Protein AF-R7TTL0-F1 (afdb_monomer_lite)

Secondary structure (DSSP, 8-state):
----TT-EEE-TTSPEEEEE-SSPPPPPP------PPPP--SS--TT-EEE-TTS-EEEEEPPPPPP-------TT-EEE-TTS-EEEEEPPPP-PPP---S---TT-EEE-TTS-EEEEEPPPPPPPPP---TT-PPP---SS--TT---B-TTS-B-S--

Structure (mmCIF, N/CA/C/O backbone):
data_AF-R7TTL0-F1
#
_entry.id   AF-R7TTL0-F1
#
loop_
_atom_site.group_PDB
_atom_site.id
_atom_site.type_symbol
_atom_site.label_atom_id
_atom_site.label_alt_id
_atom_site.label_comp_id
_atom_site.label_asym_id
_atom_site.label_entity_id
_atom_site.label_seq_id
_atom_site.pdbx_PDB_ins_code
_atom_site.Cartn_x
_atom_site.Cartn_y
_atom_site.Cartn_z
_atom_site.occupancy
_atom_site.B_iso_or_equiv
_atom_site.auth_seq_id
_atom_site.auth_comp_id
_atom_site.auth_asym_id
_atom_site.auth_atom_id
_atom_site.pdbx_PDB_model_num
ATOM 1 N N . MET A 1 1 ? -12.247 -15.640 -41.879 1.00 66.88 1 MET A N 1
ATOM 2 C CA . MET A 1 1 ? -12.516 -15.133 -40.518 1.00 66.88 1 MET A CA 1
ATOM 3 C C . MET A 1 1 ? -13.930 -15.529 -40.162 1.00 66.88 1 MET A C 1
ATOM 5 O O . MET A 1 1 ? -14.835 -15.185 -40.912 1.00 66.88 1 MET A O 1
ATOM 9 N N . LEU A 1 2 ? -14.103 -16.319 -39.106 1.00 78.38 2 LEU A N 1
ATOM 10 C CA . LEU A 1 2 ? -15.426 -16.688 -38.614 1.00 78.38 2 LEU A CA 1
ATOM 11 C C . LEU A 1 2 ? -15.902 -15.565 -37.688 1.00 78.38 2 LEU A C 1
ATOM 13 O O . LEU A 1 2 ? -15.177 -15.199 -36.769 1.00 78.38 2 LEU A O 1
ATOM 17 N N . HIS A 1 3 ? -17.071 -14.990 -37.956 1.00 84.88 3 HIS A N 1
ATOM 18 C CA . HIS A 1 3 ? -17.678 -13.978 -37.094 1.00 84.88 3 HIS A CA 1
ATOM 19 C C . HIS A 1 3 ? -18.861 -14.620 -36.371 1.00 84.88 3 HIS A C 1
ATOM 21 O O . HIS A 1 3 ? -19.808 -15.063 -37.018 1.00 84.88 3 HIS A O 1
ATOM 27 N N . CYS A 1 4 ? -18.776 -14.716 -35.046 1.00 84.94 4 CYS A N 1
ATOM 28 C CA . CYS A 1 4 ? -19.787 -15.360 -34.215 1.00 84.94 4 CYS A CA 1
ATOM 29 C C . CYS A 1 4 ? -20.563 -14.300 -33.431 1.00 84.94 4 CYS A C 1
ATOM 31 O O . CYS A 1 4 ? -19.975 -13.573 -32.636 1.00 84.94 4 CYS A O 1
ATOM 33 N N . GLU A 1 5 ? -21.884 -14.252 -33.602 1.00 87.31 5 GLU A N 1
ATOM 34 C CA . GLU A 1 5 ? -22.771 -13.291 -32.924 1.00 87.31 5 GLU A CA 1
ATOM 35 C C . GLU A 1 5 ? -22.756 -13.426 -31.388 1.00 87.31 5 GLU A C 1
ATOM 37 O O . GLU A 1 5 ? -22.953 -12.453 -30.665 1.00 87.31 5 GLU A O 1
ATOM 42 N N . HIS A 1 6 ? -22.474 -14.626 -30.875 1.00 82.75 6 HIS A N 1
ATOM 43 C CA . HIS A 1 6 ? -22.461 -14.934 -29.439 1.00 82.75 6 HIS A CA 1
ATOM 44 C C . HIS A 1 6 ? -21.073 -15.329 -28.906 1.00 82.75 6 HIS A C 1
ATOM 46 O O . HIS A 1 6 ? -20.966 -15.901 -27.820 1.00 82.75 6 HIS A O 1
ATOM 52 N N . GLY A 1 7 ? -20.011 -15.024 -29.658 1.00 85.25 7 GLY A N 1
ATOM 53 C CA . GLY A 1 7 ? -18.634 -15.391 -29.317 1.00 85.25 7 GLY A CA 1
ATOM 54 C C . GLY A 1 7 ? -18.272 -16.848 -29.639 1.00 85.25 7 GLY A C 1
ATOM 55 O O . GLY A 1 7 ? -19.061 -17.597 -30.228 1.00 85.25 7 GLY A O 1
ATOM 56 N N . PHE A 1 8 ? -17.050 -17.236 -29.275 1.00 87.69 8 PHE A N 1
ATOM 57 C CA . PHE A 1 8 ? -16.465 -18.545 -29.575 1.00 87.69 8 PHE A CA 1
ATOM 58 C C . PHE A 1 8 ? -16.666 -19.539 -28.429 1.00 87.69 8 PHE A C 1
ATOM 60 O O . PHE A 1 8 ? -16.660 -19.164 -27.259 1.00 87.69 8 PHE A O 1
ATOM 67 N N . GLU A 1 9 ? -16.887 -20.814 -28.747 1.00 87.69 9 GLU A N 1
ATOM 68 C CA . GLU A 1 9 ? -16.789 -21.898 -27.762 1.00 87.69 9 GLU A CA 1
ATOM 69 C C . GLU A 1 9 ? -15.377 -21.894 -27.150 1.00 87.69 9 GLU A C 1
ATOM 71 O O . GLU A 1 9 ? -14.419 -21.553 -27.839 1.00 87.69 9 GLU A O 1
ATOM 76 N N . SER A 1 10 ? -15.238 -22.263 -25.876 1.00 83.19 10 SER A N 1
ATOM 77 C CA . SER A 1 10 ? -13.938 -22.308 -25.193 1.00 83.19 10 SER A CA 1
ATOM 78 C C . SER A 1 10 ? -13.652 -23.734 -24.707 1.00 83.19 10 SER A C 1
ATOM 80 O O . SER A 1 10 ? -14.587 -24.463 -24.370 1.00 83.19 10 SER A O 1
ATOM 82 N N . ASP A 1 11 ? -12.387 -24.154 -24.714 1.00 78.06 11 ASP A N 1
ATOM 83 C CA . ASP A 1 11 ? -11.964 -25.473 -24.233 1.00 78.06 11 ASP A CA 1
ATOM 84 C C . ASP A 1 11 ? -11.915 -25.558 -22.691 1.00 78.06 11 ASP A C 1
ATOM 86 O O . ASP A 1 11 ? -12.238 -24.606 -21.981 1.00 78.06 11 ASP A O 1
ATOM 90 N N . ALA A 1 12 ? -11.509 -26.715 -22.155 1.00 74.00 12 ALA A N 1
ATOM 91 C CA . ALA A 1 12 ? -11.422 -26.949 -20.709 1.00 74.00 12 ALA A CA 1
ATOM 92 C C . ALA A 1 12 ? -10.405 -26.043 -19.984 1.00 74.00 12 ALA A C 1
ATOM 94 O O . ALA A 1 12 ? -10.463 -25.928 -18.762 1.00 74.00 12 ALA A O 1
ATOM 95 N N . ASN A 1 13 ? -9.495 -25.403 -20.722 1.00 70.00 13 ASN A N 1
ATOM 96 C CA . ASN A 1 13 ? -8.513 -24.458 -20.195 1.00 70.00 13 ASN A CA 1
ATOM 97 C C . ASN A 1 13 ? -8.956 -22.996 -20.385 1.00 70.00 13 ASN A C 1
ATOM 99 O O . ASN A 1 13 ? -8.236 -22.086 -19.982 1.00 70.00 13 ASN A O 1
ATOM 103 N N . GLY A 1 14 ? -10.124 -22.758 -20.993 1.00 70.19 14 GLY A N 1
ATOM 104 C CA . GLY A 1 14 ? -10.655 -21.423 -21.260 1.00 70.19 14 GLY A CA 1
ATOM 105 C C . GLY A 1 14 ? -10.144 -20.774 -22.550 1.00 70.19 14 GLY A C 1
ATOM 106 O O . GLY A 1 14 ? -10.351 -19.577 -22.732 1.00 70.19 14 GLY A O 1
ATOM 107 N N . CYS A 1 15 ? -9.504 -21.523 -23.453 1.00 78.00 15 CYS A N 1
ATOM 108 C CA . CYS A 1 15 ? -9.054 -21.006 -24.748 1.00 78.00 15 CYS A CA 1
ATOM 109 C C . CYS A 1 15 ? -10.175 -21.063 -25.788 1.00 78.00 15 CYS A C 1
ATOM 111 O O . CYS A 1 15 ? -10.862 -22.078 -25.900 1.00 78.00 15 CYS A O 1
ATOM 113 N N . ASP A 1 16 ? -10.325 -20.012 -26.595 1.00 85.81 16 ASP A N 1
ATOM 114 C CA . ASP A 1 16 ? -11.301 -19.989 -27.686 1.00 85.81 16 ASP A CA 1
ATOM 115 C C . ASP A 1 16 ? -10.963 -21.033 -28.758 1.00 85.81 16 ASP A C 1
ATOM 117 O O . ASP A 1 16 ? -9.870 -21.056 -29.330 1.00 85.81 16 ASP A O 1
ATOM 121 N N . VAL A 1 17 ? -11.935 -21.884 -29.071 1.00 87.44 17 VAL A N 1
ATOM 122 C CA . VAL A 1 17 ? -11.877 -22.820 -30.192 1.00 87.44 17 VAL A CA 1
ATOM 123 C C . VAL A 1 17 ? -12.650 -22.252 -31.379 1.00 87.44 17 VAL A C 1
ATOM 125 O O . VAL A 1 17 ? -13.565 -21.445 -31.235 1.00 87.44 17 VAL A O 1
ATOM 128 N N . CYS A 1 18 ? -12.296 -22.673 -32.594 1.00 89.62 18 CYS A N 1
ATOM 129 C CA . CYS A 1 18 ? -12.861 -22.145 -33.844 1.00 89.62 18 CYS A CA 1
ATOM 130 C C . CYS A 1 18 ? -14.302 -22.633 -34.123 1.00 89.62 18 CYS A C 1
ATOM 132 O O . CYS A 1 18 ? -14.583 -23.185 -35.187 1.00 89.62 18 CYS A O 1
ATOM 134 N N . ARG A 1 19 ? -15.216 -22.457 -33.165 1.00 88.12 19 ARG A N 1
ATOM 135 C CA . ARG A 1 19 ? -16.639 -22.814 -33.226 1.00 88.12 19 ARG A CA 1
ATOM 136 C C . ARG A 1 19 ? -17.470 -21.714 -32.568 1.00 88.12 19 ARG A C 1
ATOM 138 O O . ARG A 1 19 ? -17.059 -21.158 -31.555 1.00 88.12 19 ARG A O 1
ATOM 145 N N . CYS A 1 20 ? -18.628 -21.389 -33.139 1.00 90.50 20 CYS A N 1
ATOM 146 C CA . CYS A 1 20 ? -19.507 -20.355 -32.590 1.00 90.50 20 CYS A CA 1
ATOM 147 C C . CYS A 1 20 ? -20.418 -20.910 -31.497 1.00 90.50 20 CYS A C 1
ATOM 149 O O . CYS A 1 20 ? -20.991 -21.988 -31.654 1.00 90.50 20 CYS A O 1
ATOM 151 N N . ARG A 1 21 ? -20.645 -20.125 -30.440 1.00 86.94 21 ARG A N 1
ATOM 152 C CA . ARG A 1 21 ? -21.650 -20.463 -29.428 1.00 86.94 21 ARG A CA 1
ATOM 153 C C . ARG A 1 21 ? -23.054 -20.372 -30.016 1.00 86.94 21 ARG A C 1
ATOM 155 O O . ARG A 1 21 ? -23.397 -19.411 -30.699 1.00 86.94 21 ARG A O 1
ATOM 162 N N . SER A 1 22 ? -2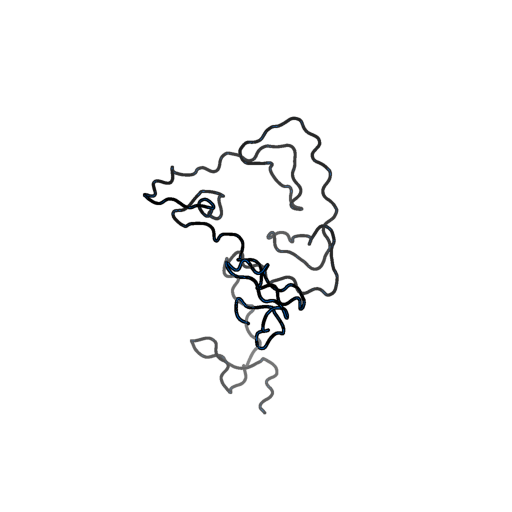3.897 -21.347 -29.688 1.00 85.19 22 SER A N 1
ATOM 163 C CA . SER A 1 22 ? -25.310 -21.341 -30.090 1.00 85.19 22 SER A CA 1
ATOM 164 C C . SER A 1 22 ? -26.180 -20.417 -29.231 1.00 85.19 22 SER A C 1
ATOM 166 O O . SER A 1 22 ? -27.336 -20.183 -29.570 1.00 85.19 22 SER A O 1
ATOM 168 N N . ARG A 1 23 ? -25.661 -19.936 -28.093 1.00 80.81 23 ARG A N 1
ATOM 169 C CA . ARG A 1 23 ? -26.338 -19.027 -27.157 1.00 80.81 23 ARG A CA 1
ATOM 170 C C . ARG A 1 23 ? -25.318 -18.083 -26.513 1.00 80.81 23 ARG A C 1
ATOM 172 O O . ARG A 1 23 ? -24.150 -18.466 -26.411 1.00 80.81 23 ARG A O 1
ATOM 179 N N . PRO A 1 24 ? -25.741 -16.894 -26.051 1.00 75.12 24 PRO A N 1
ATOM 180 C CA . PRO A 1 24 ? -24.893 -16.012 -25.258 1.00 75.12 24 PRO A CA 1
ATOM 181 C C . PRO A 1 24 ? -24.266 -16.751 -24.073 1.00 75.12 24 PRO A C 1
ATOM 183 O O . PRO A 1 24 ? -24.894 -17.634 -23.482 1.00 75.12 24 PRO A O 1
ATOM 186 N N . ALA A 1 25 ? -23.029 -16.383 -23.734 1.00 65.69 25 ALA A N 1
ATOM 187 C CA . ALA A 1 25 ? -22.370 -16.878 -22.534 1.00 65.69 25 ALA A CA 1
ATOM 188 C C . ALA A 1 25 ? -23.278 -16.653 -21.313 1.00 65.69 25 ALA A C 1
ATOM 190 O O . ALA A 1 25 ? -23.824 -15.551 -21.187 1.00 65.69 25 ALA A O 1
ATOM 191 N N . PRO A 1 26 ? -23.430 -17.630 -20.401 1.00 61.47 26 PRO A N 1
ATOM 192 C CA . PRO A 1 26 ? -23.960 -17.303 -19.088 1.00 61.47 26 PRO A CA 1
ATOM 193 C C . PRO A 1 26 ? -23.062 -16.224 -18.459 1.00 61.47 26 PRO A C 1
ATOM 195 O O . PRO A 1 26 ? -21.852 -16.217 -18.725 1.00 61.47 26 PRO A O 1
ATOM 198 N N . PRO A 1 27 ? -23.624 -15.300 -17.659 1.00 55.75 27 PRO A N 1
ATOM 199 C CA . PRO A 1 27 ? -22.803 -14.363 -16.909 1.00 55.75 27 PRO A CA 1
ATOM 200 C C . PRO A 1 27 ? -21.761 -15.160 -16.113 1.00 55.75 27 PRO A C 1
ATOM 202 O O . PRO A 1 27 ? -22.085 -16.256 -15.636 1.00 55.75 27 PRO A O 1
ATOM 205 N N . PRO A 1 28 ? -20.513 -14.664 -16.018 1.00 53.66 28 PRO A N 1
ATOM 206 C CA . PRO A 1 28 ? -19.474 -15.367 -15.286 1.00 53.66 28 PRO A CA 1
ATOM 207 C C . PRO A 1 28 ? -19.999 -15.701 -13.883 1.00 53.66 28 PRO A C 1
ATOM 209 O O . PRO A 1 28 ? -20.674 -14.857 -13.279 1.00 53.66 28 PRO A O 1
ATOM 212 N N . PRO A 1 29 ? -19.760 -16.926 -13.378 1.00 47.81 29 PRO A N 1
ATOM 213 C CA . PRO A 1 29 ? -20.149 -17.264 -12.020 1.00 47.81 29 PRO A CA 1
ATOM 214 C C . PRO A 1 29 ? -19.536 -16.226 -11.083 1.00 47.81 29 PRO A C 1
ATOM 216 O O . PRO A 1 29 ? -18.364 -15.880 -11.222 1.00 47.81 29 PRO A O 1
ATOM 219 N N . ILE A 1 30 ? -20.347 -15.707 -10.159 1.00 49.00 30 ILE A N 1
ATOM 220 C CA . ILE A 1 30 ? -19.890 -14.800 -9.107 1.00 49.00 30 ILE A CA 1
ATOM 221 C C . ILE A 1 30 ? -19.057 -15.654 -8.152 1.00 49.00 30 ILE A C 1
ATOM 223 O O . ILE A 1 30 ? -19.548 -16.162 -7.148 1.00 49.00 30 ILE A O 1
ATOM 227 N N . THR A 1 31 ? -17.813 -15.921 -8.531 1.00 47.62 31 THR A N 1
ATOM 228 C CA . THR A 1 31 ? -16.828 -16.498 -7.633 1.00 47.62 31 THR A CA 1
ATOM 229 C C . THR A 1 31 ? -16.447 -15.388 -6.674 1.00 47.62 31 THR A C 1
ATOM 231 O O . THR A 1 31 ? -15.967 -14.341 -7.109 1.00 47.62 31 THR A O 1
ATOM 234 N N . ASP A 1 32 ? -16.730 -15.608 -5.394 1.00 55.00 32 ASP A N 1
ATOM 235 C CA . ASP A 1 32 ? -16.239 -14.821 -4.268 1.00 55.00 32 ASP A CA 1
ATOM 236 C C . ASP A 1 32 ? -14.703 -14.828 -4.297 1.00 55.00 32 ASP A C 1
ATOM 238 O O . ASP A 1 32 ? -14.027 -15.670 -3.713 1.00 55.00 32 ASP A O 1
ATOM 242 N N . ASN A 1 33 ? -14.160 -13.939 -5.115 1.00 53.16 33 ASN A N 1
ATOM 243 C CA . ASN A 1 33 ? -12.817 -13.428 -5.017 1.00 53.16 33 ASN A CA 1
ATOM 244 C C . ASN A 1 33 ? -13.029 -11.920 -4.940 1.00 53.16 33 ASN A C 1
ATOM 246 O O . ASN A 1 33 ? -13.720 -11.356 -5.794 1.00 53.16 33 ASN A O 1
ATOM 250 N N . ARG A 1 34 ? -12.495 -11.260 -3.910 1.00 56.91 34 ARG A N 1
ATOM 251 C CA . ARG A 1 34 ? -12.523 -9.793 -3.737 1.00 56.91 34 ARG A CA 1
ATOM 252 C C . ARG A 1 34 ? -11.648 -9.099 -4.792 1.00 56.91 34 ARG A C 1
ATOM 254 O O . ARG A 1 34 ? -10.795 -8.276 -4.483 1.00 56.91 34 ARG A O 1
ATOM 261 N N . GLU A 1 35 ? -11.806 -9.487 -6.046 1.00 66.81 35 GLU A N 1
ATOM 262 C CA . GLU A 1 35 ? -10.988 -9.075 -7.164 1.00 66.81 35 GLU A CA 1
ATOM 263 C C . GLU A 1 35 ? -11.708 -7.935 -7.868 1.00 66.81 35 GLU A C 1
ATOM 265 O O . GLU A 1 35 ? -12.571 -8.103 -8.733 1.00 66.81 35 GLU A O 1
ATOM 270 N N . CYS A 1 36 ? -11.388 -6.729 -7.416 1.00 74.25 36 CYS A N 1
ATOM 271 C CA . CYS A 1 36 ? -11.798 -5.521 -8.096 1.00 74.25 36 CYS A CA 1
ATOM 272 C C . CYS A 1 36 ? -11.055 -5.440 -9.431 1.00 74.25 36 CYS A C 1
ATOM 274 O O . CYS A 1 36 ? -9.828 -5.522 -9.482 1.00 74.25 36 CYS A O 1
ATOM 276 N N . SER A 1 37 ? -11.793 -5.267 -10.528 1.00 75.81 37 SER A N 1
ATOM 277 C CA . SER A 1 37 ? -11.158 -4.953 -11.807 1.00 75.81 37 SER A CA 1
ATOM 278 C C . SER A 1 37 ? -10.440 -3.604 -11.691 1.00 75.81 37 SER A C 1
ATOM 280 O O . SER A 1 37 ? -11.045 -2.661 -11.178 1.00 75.81 37 SER A O 1
ATOM 282 N N . PRO A 1 38 ? -9.189 -3.475 -12.172 1.00 74.75 38 PRO A N 1
ATOM 283 C CA . PRO A 1 38 ? -8.490 -2.200 -12.159 1.00 74.75 38 PRO A CA 1
ATOM 284 C C . PRO A 1 38 ? -9.312 -1.117 -12.853 1.00 74.75 38 PRO A C 1
ATOM 286 O O . PRO A 1 38 ? -9.793 -1.303 -13.976 1.00 74.75 38 PRO A O 1
ATOM 289 N N . VAL A 1 39 ? -9.444 0.029 -12.194 1.00 79.69 39 VAL A N 1
ATOM 290 C CA . VAL A 1 39 ? -10.187 1.170 -12.721 1.00 79.69 39 VAL A CA 1
ATOM 291 C C . VAL A 1 39 ? -9.467 1.753 -13.934 1.00 79.69 39 VAL A C 1
ATOM 293 O O . VAL A 1 39 ? -8.291 2.106 -13.879 1.00 79.69 39 VAL A O 1
ATOM 296 N N . ARG A 1 40 ? -10.177 1.834 -15.065 1.00 82.19 40 ARG A N 1
ATOM 297 C CA . ARG A 1 40 ? -9.657 2.302 -16.363 1.00 82.19 40 ARG A CA 1
ATOM 298 C C . ARG A 1 40 ? -10.455 3.496 -16.887 1.00 82.19 40 ARG A C 1
ATOM 300 O O . ARG A 1 40 ? -11.083 3.422 -17.942 1.00 82.19 40 ARG A O 1
ATOM 307 N N . CYS A 1 41 ? -10.445 4.598 -16.148 1.00 86.69 41 CYS A N 1
ATOM 308 C CA . CYS A 1 41 ? -11.121 5.834 -16.549 1.00 86.69 41 CYS A CA 1
ATOM 309 C C . CYS A 1 41 ? -10.134 6.816 -17.187 1.00 86.69 41 CYS A C 1
ATOM 311 O O . CYS A 1 41 ? -8.923 6.714 -17.012 1.00 86.69 41 CYS A O 1
ATOM 313 N N . ARG A 1 42 ? -10.660 7.792 -17.933 1.00 86.56 42 ARG A N 1
ATOM 314 C CA . ARG A 1 42 ? -9.851 8.834 -18.593 1.00 86.56 42 ARG A CA 1
ATOM 315 C C . ARG A 1 42 ? -9.567 10.050 -17.709 1.00 86.56 42 ARG A C 1
ATOM 317 O O . ARG A 1 42 ? -8.783 10.904 -18.104 1.00 86.56 42 ARG A O 1
ATOM 324 N N . GLN A 1 43 ? -10.240 10.151 -16.567 1.00 88.25 43 GLN A N 1
ATOM 325 C CA . GLN A 1 43 ? -10.092 11.258 -15.629 1.00 88.25 43 GLN A CA 1
ATOM 326 C C . GLN A 1 43 ? -9.051 10.940 -14.555 1.00 88.25 43 GLN A C 1
ATOM 328 O O . GLN A 1 43 ? -8.769 9.777 -14.278 1.00 88.25 43 GLN A O 1
ATOM 333 N N . TYR A 1 44 ? -8.503 11.988 -13.953 1.00 89.38 44 TYR A N 1
ATOM 334 C CA . TYR A 1 44 ? -7.649 11.908 -12.777 1.00 89.38 44 TYR A CA 1
ATOM 335 C C . TYR A 1 44 ? -8.423 12.466 -11.584 1.00 89.38 44 TYR A C 1
ATOM 337 O O . TYR A 1 44 ? -9.045 13.521 -11.706 1.00 89.38 44 TYR A O 1
ATOM 345 N N . CYS A 1 45 ? -8.384 11.766 -10.454 1.00 88.56 45 CYS A N 1
ATOM 346 C CA . CYS A 1 45 ? -9.023 12.196 -9.218 1.00 88.56 45 CYS A CA 1
ATOM 347 C C . CYS A 1 45 ? -7.946 12.468 -8.168 1.00 88.56 45 CYS A C 1
ATOM 349 O O . CYS A 1 45 ? -7.209 11.560 -7.790 1.00 88.56 45 CYS A O 1
ATOM 351 N N . GLU A 1 46 ? -7.859 13.715 -7.706 1.00 89.75 46 GLU A N 1
ATOM 352 C CA . GLU A 1 46 ? -6.827 14.171 -6.764 1.00 89.75 46 GLU A CA 1
ATOM 353 C C . GLU A 1 46 ? -6.874 13.429 -5.421 1.00 89.75 46 GLU A C 1
ATOM 355 O O . GLU A 1 46 ? -5.833 13.077 -4.876 1.00 89.75 46 GLU A O 1
ATOM 360 N N . HIS A 1 47 ? -8.078 13.125 -4.932 1.00 84.38 47 HIS A N 1
ATOM 361 C CA . HIS A 1 47 ? -8.308 12.421 -3.666 1.00 84.38 47 HIS A CA 1
ATOM 362 C C . HIS A 1 47 ? -8.606 10.923 -3.853 1.00 84.38 47 HIS A C 1
ATOM 364 O O . HIS A 1 47 ? -9.106 10.266 -2.946 1.00 84.38 47 HIS A O 1
ATOM 370 N N . GLY A 1 48 ? -8.294 10.371 -5.030 1.00 86.75 48 GLY A N 1
ATOM 371 C CA . GLY A 1 48 ? -8.544 8.967 -5.354 1.00 86.75 48 GLY A CA 1
ATOM 372 C C . GLY A 1 48 ? -9.957 8.679 -5.871 1.00 86.75 48 GLY A C 1
ATOM 373 O O . GLY A 1 48 ? -10.723 9.578 -6.228 1.00 86.75 48 GLY A O 1
ATOM 374 N N . TRP A 1 49 ? -10.275 7.390 -5.976 1.00 87.56 49 TRP A N 1
ATOM 375 C CA . TRP A 1 49 ? -11.518 6.893 -6.565 1.00 87.56 49 TRP A CA 1
ATOM 376 C C . TRP A 1 49 ? -12.536 6.539 -5.489 1.00 87.56 49 TRP A C 1
ATOM 378 O O . TRP A 1 49 ? -12.201 5.964 -4.454 1.00 87.56 49 TRP A O 1
ATOM 388 N N . LYS A 1 50 ? -13.800 6.842 -5.766 1.00 87.38 50 LYS A N 1
ATOM 389 C CA . LYS A 1 50 ? -14.921 6.385 -4.953 1.00 87.38 50 LYS A CA 1
ATOM 390 C C . LYS A 1 50 ? -15.041 4.867 -5.047 1.00 87.38 50 LYS A C 1
ATOM 392 O O . LYS A 1 50 ? -14.710 4.280 -6.078 1.00 87.38 50 LYS A O 1
ATOM 397 N N . LYS A 1 51 ? -15.550 4.245 -3.984 1.00 82.69 51 LYS A N 1
ATOM 398 C CA . LYS A 1 51 ? -15.754 2.797 -3.893 1.00 82.69 51 LYS A CA 1
ATOM 399 C C . LYS A 1 51 ? -17.230 2.420 -4.036 1.00 82.69 51 LYS A C 1
ATOM 401 O O . LYS A 1 51 ? -18.112 3.159 -3.601 1.00 82.69 51 LYS A O 1
ATOM 406 N N . ASP A 1 52 ? -17.504 1.277 -4.662 1.00 80.50 52 ASP A N 1
ATOM 407 C CA . ASP A 1 52 ? -18.835 0.664 -4.703 1.00 80.50 52 ASP A CA 1
ATOM 408 C C . ASP A 1 52 ? -19.181 -0.034 -3.370 1.00 80.50 52 ASP A C 1
ATOM 410 O O . ASP A 1 52 ? -18.373 -0.100 -2.445 1.00 80.50 52 ASP A O 1
ATOM 414 N N . ALA A 1 53 ? -20.386 -0.605 -3.268 1.00 79.19 53 ALA A N 1
ATOM 415 C CA . ALA A 1 53 ? -20.837 -1.323 -2.068 1.00 79.19 53 ALA A CA 1
ATOM 416 C C . ALA A 1 53 ? -19.990 -2.565 -1.715 1.00 79.19 53 ALA A C 1
ATOM 418 O O . ALA A 1 53 ? -20.150 -3.130 -0.635 1.00 79.19 53 ALA A O 1
ATOM 419 N N . ARG A 1 54 ? -19.109 -3.011 -2.619 1.00 74.75 54 ARG A N 1
ATOM 420 C CA . ARG A 1 54 ? -18.169 -4.119 -2.408 1.00 74.75 54 ARG A CA 1
ATOM 421 C C . ARG A 1 54 ? -16.759 -3.619 -2.077 1.00 74.75 54 ARG A C 1
ATOM 423 O O . ARG A 1 54 ? -15.865 -4.439 -1.890 1.00 74.75 54 ARG A O 1
ATOM 430 N N . GLY A 1 55 ? -16.550 -2.303 -2.009 1.00 75.31 55 GLY A N 1
ATOM 431 C CA . GLY A 1 55 ? -15.253 -1.682 -1.748 1.00 75.31 55 GLY A CA 1
ATOM 432 C C . GLY A 1 55 ? -14.366 -1.519 -2.987 1.00 75.31 55 GLY A C 1
ATOM 433 O O . GLY A 1 55 ? -13.191 -1.174 -2.842 1.00 75.31 55 GLY A O 1
ATOM 434 N N . CYS A 1 56 ? -14.890 -1.756 -4.193 1.00 84.31 56 CYS A N 1
ATOM 435 C CA . CYS A 1 56 ? -14.125 -1.628 -5.430 1.00 84.31 56 CYS A CA 1
ATOM 436 C C . CYS A 1 56 ? -14.159 -0.208 -5.974 1.00 84.31 56 CYS A C 1
ATOM 438 O O . CYS A 1 56 ? -15.221 0.406 -6.030 1.00 84.31 56 CYS A O 1
ATOM 440 N N . ASP A 1 57 ? -13.009 0.280 -6.430 1.00 86.19 57 ASP A N 1
ATOM 441 C CA . ASP A 1 57 ? -12.909 1.596 -7.052 1.00 86.19 57 ASP A CA 1
ATOM 442 C C . ASP A 1 57 ? -13.802 1.667 -8.310 1.00 86.19 57 ASP A C 1
ATOM 444 O O . ASP A 1 57 ? -13.888 0.719 -9.097 1.00 86.19 57 ASP A O 1
ATOM 448 N N . ILE A 1 58 ? -14.464 2.805 -8.507 1.00 87.50 58 ILE A N 1
ATOM 449 C CA . ILE A 1 58 ? -15.318 3.100 -9.665 1.00 87.50 58 ILE A CA 1
ATOM 450 C C . ILE A 1 58 ? -14.875 4.399 -10.342 1.00 87.50 58 ILE A C 1
ATOM 452 O O . ILE A 1 58 ? -14.127 5.181 -9.766 1.00 87.50 58 ILE A O 1
ATOM 456 N N . CYS A 1 59 ? -15.350 4.657 -11.568 1.00 90.56 59 CYS A N 1
ATOM 457 C CA . CYS A 1 59 ? -15.045 5.876 -12.337 1.00 90.56 59 CYS A CA 1
ATOM 458 C C . CYS A 1 59 ? -15.726 7.152 -11.803 1.00 90.56 59 CYS A C 1
ATOM 460 O O . CYS A 1 59 ? -16.217 7.973 -12.576 1.00 90.56 59 CYS A O 1
ATOM 462 N N . GLU A 1 60 ? -15.747 7.327 -10.489 1.00 89.62 60 GLU A N 1
ATOM 463 C CA . GLU A 1 60 ? -16.223 8.512 -9.787 1.00 89.62 60 GLU A CA 1
ATOM 464 C C . GLU A 1 60 ? -15.119 8.969 -8.830 1.00 89.62 60 GLU A C 1
ATOM 466 O O . GLU A 1 60 ? -14.469 8.139 -8.194 1.00 89.62 60 GLU A O 1
ATOM 471 N N . CYS A 1 61 ? -14.872 10.277 -8.737 1.00 89.00 61 CYS A N 1
ATOM 472 C CA . CYS A 1 61 ? -13.873 10.784 -7.800 1.00 89.00 61 CYS A CA 1
ATOM 473 C C . CYS A 1 61 ? -14.392 10.692 -6.365 1.00 89.00 61 CYS A C 1
ATOM 475 O O . CYS A 1 61 ? -15.571 10.946 -6.114 1.00 89.00 61 CYS A O 1
ATOM 477 N N . ALA A 1 62 ? -13.509 10.320 -5.441 1.00 88.00 62 ALA A N 1
ATOM 478 C CA . ALA A 1 62 ? -13.797 10.432 -4.022 1.00 88.00 62 ALA A CA 1
ATOM 479 C C . ALA A 1 62 ? -13.841 11.912 -3.622 1.00 88.00 62 ALA A C 1
ATOM 481 O O . ALA A 1 62 ?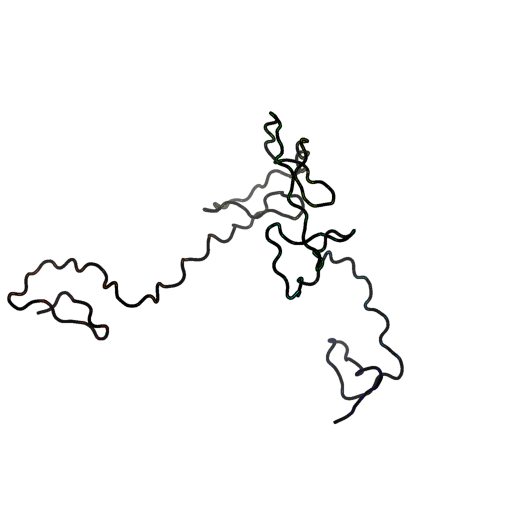 -13.052 12.726 -4.112 1.00 88.00 62 ALA A O 1
ATOM 482 N N . GLU A 1 63 ? -14.768 12.245 -2.730 1.00 88.38 63 GLU A N 1
ATOM 483 C CA . GLU A 1 63 ? -14.755 13.536 -2.050 1.00 88.38 63 GLU A CA 1
ATOM 484 C C . GLU A 1 63 ? -13.548 13.598 -1.101 1.00 88.38 63 GLU A C 1
ATOM 486 O O . GLU A 1 63 ? -13.138 12.562 -0.565 1.00 88.38 63 GLU A O 1
ATOM 491 N N . PRO A 1 64 ? -12.961 14.784 -0.874 1.00 86.81 64 PRO A N 1
ATOM 492 C CA . PRO A 1 64 ? -11.879 14.933 0.087 1.00 86.81 64 PRO A CA 1
ATOM 493 C C . PRO A 1 64 ? -12.334 14.492 1.480 1.00 86.81 64 PRO A C 1
ATOM 495 O O . PRO A 1 64 ? -13.384 14.916 1.971 1.00 86.81 64 PRO A O 1
ATOM 498 N N . CYS A 1 65 ? -11.518 13.669 2.138 1.00 85.94 65 CYS A N 1
ATOM 499 C CA . CYS A 1 65 ? -11.782 13.286 3.515 1.00 85.94 65 CYS A CA 1
ATOM 500 C C . CYS A 1 65 ? -11.648 14.499 4.445 1.00 85.94 65 CYS A C 1
ATOM 502 O O . CYS A 1 65 ? -10.685 15.263 4.318 1.00 85.94 65 CYS A O 1
ATOM 504 N N . PRO A 1 66 ? -12.583 14.689 5.392 1.00 82.69 66 PRO A N 1
ATOM 505 C CA . PRO A 1 66 ? -12.432 15.713 6.411 1.00 82.69 66 PRO A CA 1
ATOM 506 C C . PRO A 1 66 ? -11.216 15.396 7.284 1.00 82.69 66 PRO A C 1
ATOM 508 O O . PRO A 1 66 ? -10.928 14.236 7.577 1.00 82.69 66 PRO A O 1
ATOM 511 N N . GLU A 1 67 ? -10.511 16.434 7.726 1.00 79.44 67 GLU A N 1
ATOM 512 C CA . GLU A 1 67 ? -9.413 16.258 8.669 1.00 79.44 67 GLU A CA 1
ATOM 513 C C . GLU A 1 67 ? -9.956 15.686 9.985 1.00 79.44 67 GLU A C 1
ATOM 515 O O . GLU A 1 67 ? -10.875 16.243 10.599 1.00 79.44 67 GLU A O 1
ATOM 520 N N . VAL A 1 68 ? -9.390 14.560 10.422 1.00 76.25 68 VAL A N 1
ATOM 521 C CA . VAL A 1 68 ? -9.766 13.915 11.682 1.00 76.25 68 VAL A CA 1
ATOM 522 C C . VAL A 1 68 ? -9.188 14.724 12.839 1.00 76.25 68 VAL A C 1
ATOM 524 O O . VAL A 1 68 ? -8.108 14.451 13.354 1.00 76.25 68 VAL A O 1
ATOM 527 N N . MET A 1 69 ? -9.915 15.755 13.262 1.00 77.38 69 MET A N 1
ATOM 528 C CA . MET A 1 69 ? -9.553 16.561 14.425 1.00 77.38 69 MET A CA 1
ATOM 529 C C . MET A 1 69 ? -9.963 15.852 15.716 1.00 77.38 69 MET A C 1
ATOM 531 O O . MET A 1 69 ? -10.998 16.167 16.310 1.00 77.38 69 MET A O 1
ATOM 535 N N . CYS A 1 70 ? -9.162 14.892 16.180 1.00 83.38 70 CYS A N 1
ATOM 536 C CA . CYS A 1 70 ? -9.366 14.340 17.510 1.00 83.38 70 CYS A CA 1
ATOM 537 C C . CYS A 1 70 ? -8.091 13.943 18.252 1.00 83.38 70 CYS A C 1
ATOM 539 O O . CYS A 1 70 ? -7.053 13.674 17.664 1.00 83.38 70 CYS A O 1
ATOM 541 N N . MET A 1 71 ? -8.178 13.948 19.585 1.00 84.62 71 MET A N 1
ATOM 542 C CA . MET A 1 71 ? -7.036 13.758 20.491 1.00 84.62 71 MET A CA 1
ATOM 543 C C . MET A 1 71 ? -6.767 12.283 20.836 1.00 84.62 71 MET A C 1
ATOM 545 O O . MET A 1 71 ? -6.109 11.996 21.834 1.00 84.62 71 MET A O 1
ATOM 549 N N . LEU A 1 72 ? -7.306 11.338 20.059 1.00 86.75 72 LEU A N 1
ATOM 550 C CA . LEU A 1 72 ? -7.064 9.914 20.279 1.00 86.75 72 LEU A CA 1
ATOM 551 C C . LEU A 1 72 ? -5.726 9.493 19.669 1.00 86.75 72 LEU A C 1
ATOM 553 O O . LEU A 1 72 ? -5.424 9.814 18.525 1.00 86.75 72 LEU A O 1
ATOM 557 N N . HIS A 1 73 ? -4.952 8.728 20.436 1.00 85.19 73 HIS A N 1
ATOM 558 C CA . HIS A 1 73 ? -3.779 8.016 19.945 1.00 85.19 73 HIS A CA 1
ATOM 559 C C . HIS A 1 73 ? -4.135 6.534 19.806 1.00 85.19 73 HIS A C 1
ATOM 561 O O . HIS A 1 73 ? -4.265 5.830 20.808 1.00 85.19 73 HIS A O 1
ATOM 567 N N . CYS A 1 74 ? -4.322 6.073 18.571 1.00 83.12 74 CYS A N 1
ATOM 568 C CA . CYS A 1 74 ? -4.685 4.691 18.269 1.00 83.12 74 CYS A CA 1
ATOM 569 C C . CYS A 1 74 ? -3.452 3.919 17.784 1.00 83.12 74 CYS A C 1
ATOM 571 O O . CYS A 1 74 ? -2.935 4.211 16.708 1.00 83.12 74 CYS A O 1
ATOM 573 N N . GLU A 1 75 ? -3.001 2.913 18.540 1.00 80.00 75 GLU A N 1
ATOM 574 C CA . GLU A 1 75 ? -1.812 2.106 18.197 1.00 80.00 75 GLU A CA 1
ATOM 575 C C . GLU A 1 75 ? -1.946 1.375 16.848 1.00 80.00 75 GLU A C 1
ATOM 577 O O . GLU A 1 75 ? -0.958 1.203 16.139 1.00 80.00 75 GLU A O 1
ATOM 582 N N . HIS A 1 76 ? -3.174 1.008 16.464 1.00 76.00 76 HIS A N 1
ATOM 583 C CA . HIS A 1 76 ? -3.497 0.300 15.216 1.00 76.00 76 HIS A CA 1
ATOM 584 C C . HIS A 1 76 ? -4.195 1.191 14.172 1.00 76.00 76 HIS A C 1
ATOM 586 O O . HIS A 1 76 ? -4.778 0.697 13.208 1.00 76.00 76 HIS A O 1
ATOM 592 N N . GLY A 1 77 ? -4.153 2.514 14.361 1.00 83.25 77 GLY A N 1
ATOM 593 C CA . GLY A 1 77 ? -4.803 3.482 13.476 1.00 83.25 77 GLY A CA 1
ATOM 594 C C . GLY A 1 77 ? -6.310 3.652 13.707 1.00 83.25 77 GLY A C 1
ATOM 595 O O . GLY A 1 77 ? -6.900 3.096 14.640 1.00 83.25 77 GLY A O 1
ATOM 596 N N . PHE A 1 78 ? -6.927 4.474 12.858 1.00 87.75 78 PHE A N 1
ATOM 597 C CA . PHE A 1 78 ? -8.338 4.856 12.932 1.00 87.75 78 PHE A CA 1
ATOM 598 C C . PHE A 1 78 ? -9.220 3.966 12.052 1.00 87.75 78 PHE A C 1
ATOM 600 O O . PHE A 1 78 ? -8.796 3.487 10.999 1.00 87.75 78 PHE A O 1
ATOM 607 N N . GLU A 1 79 ? -10.453 3.710 12.481 1.00 86.81 79 GLU A N 1
ATOM 608 C CA . GLU A 1 79 ? -11.474 3.118 11.612 1.00 86.81 79 GLU A CA 1
ATOM 609 C C . GLU A 1 79 ? -11.748 4.033 10.418 1.00 86.81 79 GLU A C 1
ATOM 611 O O . GLU A 1 79 ? -11.655 5.250 10.544 1.00 86.81 79 GLU A O 1
ATOM 616 N N . SER A 1 80 ? -12.129 3.453 9.281 1.00 85.00 80 SER A N 1
ATOM 617 C CA . SER A 1 80 ? -12.502 4.209 8.084 1.00 85.00 80 SER A CA 1
ATOM 618 C C . SER A 1 80 ? -13.994 4.012 7.777 1.00 85.00 80 SER A C 1
ATOM 620 O O . SER A 1 80 ? -14.546 2.935 8.012 1.00 85.00 80 SER A O 1
ATOM 622 N N . ASP A 1 81 ? -14.664 5.051 7.281 1.00 82.25 81 ASP A N 1
ATOM 623 C CA . ASP A 1 81 ? -16.073 5.007 6.884 1.00 82.25 81 ASP A CA 1
ATOM 624 C C . ASP A 1 81 ? -16.283 4.290 5.531 1.00 82.25 81 ASP A C 1
ATOM 626 O O . ASP A 1 81 ? -15.352 3.760 4.921 1.00 82.25 81 ASP A O 1
ATOM 630 N N . SER A 1 82 ? -17.520 4.275 5.019 1.00 77.44 82 SER A N 1
ATOM 631 C CA . SER A 1 82 ? -17.845 3.657 3.720 1.00 77.44 82 SER A CA 1
ATOM 632 C C . SER A 1 82 ? -17.143 4.301 2.520 1.00 77.44 82 SER A C 1
ATOM 634 O O . SER A 1 82 ? -17.097 3.698 1.450 1.00 77.44 82 SER A O 1
ATOM 636 N N . ASN A 1 83 ? -16.630 5.522 2.674 1.00 73.94 83 ASN A N 1
ATOM 637 C CA . ASN A 1 83 ? -15.882 6.232 1.642 1.00 73.94 83 ASN A CA 1
ATOM 638 C C . ASN A 1 83 ? -14.368 6.031 1.794 1.00 73.94 83 ASN A C 1
ATOM 640 O O . ASN A 1 83 ? -13.611 6.492 0.944 1.00 73.94 83 ASN A O 1
ATOM 644 N N . GLY A 1 84 ? -13.926 5.319 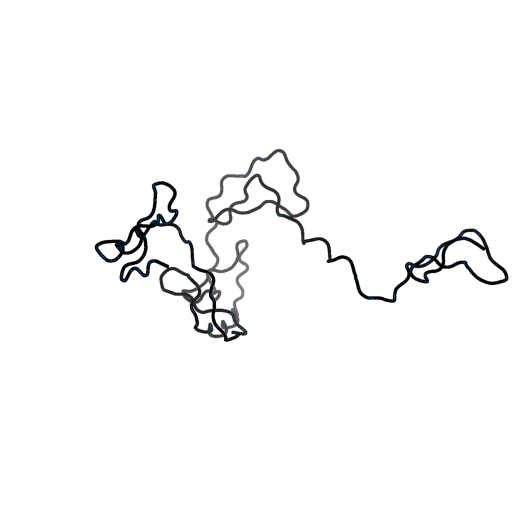2.836 1.00 77.69 84 GLY A N 1
ATOM 645 C CA . GLY A 1 84 ? -12.514 5.121 3.144 1.00 77.69 84 GLY A CA 1
ATOM 646 C C . GLY A 1 84 ? -11.882 6.291 3.896 1.00 77.69 84 GLY A C 1
ATOM 647 O O . GLY A 1 84 ? -10.658 6.358 3.957 1.00 77.69 84 GLY A O 1
ATOM 648 N N . CYS A 1 85 ? -12.681 7.197 4.461 1.00 85.75 85 CYS A N 1
ATOM 649 C CA . CYS A 1 85 ? -12.184 8.301 5.269 1.00 85.75 85 CYS A CA 1
ATOM 650 C C . CYS A 1 85 ? -12.066 7.893 6.731 1.00 85.75 85 CYS A C 1
ATOM 652 O O . CYS A 1 85 ? -12.989 7.295 7.283 1.00 85.75 85 CYS A O 1
ATOM 654 N N . ASP A 1 86 ? -10.951 8.242 7.365 1.00 88.19 86 ASP A N 1
ATOM 655 C CA . ASP A 1 86 ? -10.746 7.946 8.777 1.00 88.19 86 ASP A CA 1
ATOM 656 C C . ASP A 1 86 ? -11.787 8.667 9.643 1.00 88.19 86 ASP A C 1
ATOM 658 O O . ASP A 1 86 ? -12.133 9.830 9.430 1.00 88.19 86 ASP A O 1
ATOM 662 N N . VAL A 1 87 ? -12.304 7.956 10.637 1.00 89.31 87 VAL A N 1
ATOM 663 C CA . VAL A 1 87 ? -13.220 8.481 11.645 1.00 89.31 87 VAL A CA 1
ATOM 664 C C . VAL A 1 87 ? -12.534 8.459 12.997 1.00 89.31 87 VAL A C 1
ATOM 666 O O . VAL A 1 87 ? -11.627 7.669 13.243 1.00 89.31 87 VAL A O 1
ATOM 669 N N . CYS A 1 88 ? -12.985 9.306 13.920 1.00 90.62 88 CYS A N 1
ATOM 670 C CA . CYS A 1 88 ? -12.411 9.360 15.259 1.00 90.62 88 CYS A CA 1
ATOM 671 C C . CYS A 1 88 ? -12.846 8.167 16.139 1.00 90.62 88 CYS A C 1
ATOM 673 O O . CYS A 1 88 ? -13.572 8.311 17.126 1.00 90.62 88 CYS A O 1
ATOM 675 N N . ARG A 1 89 ? -12.421 6.966 15.753 1.00 88.50 89 ARG A N 1
ATOM 676 C CA . ARG A 1 89 ? -12.565 5.714 16.488 1.00 88.50 89 ARG A CA 1
ATOM 677 C C . ARG A 1 89 ? -11.333 4.859 16.212 1.00 88.50 89 ARG A C 1
ATOM 679 O O . ARG A 1 89 ? -10.904 4.771 15.066 1.00 88.50 89 ARG A O 1
ATOM 686 N N . CYS A 1 90 ? -10.749 4.262 17.246 1.00 85.75 90 CYS A N 1
ATOM 687 C CA . CYS A 1 90 ? -9.612 3.365 17.061 1.00 85.75 90 CYS A CA 1
ATOM 688 C C . CYS A 1 90 ? -10.074 2.037 16.473 1.00 85.75 90 CYS A C 1
ATOM 690 O O . CYS A 1 90 ? -11.102 1.517 16.902 1.00 85.75 90 CYS A O 1
ATOM 692 N N . ARG A 1 91 ? -9.286 1.475 15.551 1.00 83.81 91 ARG A N 1
ATOM 693 C CA . ARG A 1 91 ? -9.483 0.088 15.121 1.00 83.81 91 ARG A CA 1
ATOM 694 C C . ARG A 1 91 ? -9.315 -0.837 16.319 1.00 83.81 91 ARG A C 1
ATOM 696 O O . ARG A 1 91 ? -8.409 -0.644 17.135 1.00 83.81 91 ARG A O 1
ATOM 703 N N . GLU A 1 92 ? -10.178 -1.840 16.412 1.00 78.25 92 GLU A N 1
ATOM 704 C CA . GLU A 1 92 ? -9.972 -2.925 17.363 1.00 78.25 92 GLU A CA 1
ATOM 705 C C . GLU A 1 92 ? -8.666 -3.654 17.036 1.00 78.25 92 GLU A C 1
ATOM 707 O O . GLU A 1 92 ? -8.269 -3.750 15.871 1.00 78.25 92 GLU A O 1
ATOM 712 N N . GLN A 1 93 ? -7.988 -4.152 18.072 1.00 68.44 93 GLN A N 1
ATOM 713 C CA . GLN A 1 93 ? -6.811 -4.989 17.883 1.00 68.44 93 GLN A CA 1
ATOM 714 C C . GLN A 1 93 ? -7.191 -6.181 17.002 1.00 68.44 93 GLN A C 1
ATOM 716 O O . GLN A 1 93 ? -8.073 -6.954 17.396 1.00 68.44 93 GLN A O 1
ATOM 721 N N . PRO A 1 94 ? -6.552 -6.360 15.831 1.00 65.44 94 PRO A N 1
ATOM 722 C CA . PRO A 1 94 ? -6.743 -7.585 15.085 1.00 65.44 94 PRO A CA 1
ATOM 723 C C . PRO A 1 94 ? -6.290 -8.741 15.978 1.00 65.44 94 PRO A C 1
ATOM 725 O O . PRO A 1 94 ? -5.246 -8.669 16.631 1.00 65.44 94 PRO A O 1
ATOM 728 N N . ALA A 1 95 ? -7.110 -9.789 16.065 1.00 67.25 95 ALA A N 1
ATOM 729 C CA . ALA A 1 95 ? -6.807 -10.979 16.851 1.00 67.25 95 ALA A CA 1
ATOM 730 C C . ALA A 1 95 ? -5.678 -11.771 16.170 1.00 67.25 95 ALA A C 1
ATOM 732 O O . ALA A 1 95 ? -5.911 -12.794 15.529 1.00 67.25 95 ALA A O 1
ATOM 733 N N . CYS A 1 96 ? -4.454 -11.264 16.272 1.00 69.00 96 CYS A N 1
ATOM 734 C CA . CYS A 1 96 ? -3.272 -11.872 15.692 1.00 69.00 96 CYS A CA 1
ATOM 735 C C . CYS A 1 96 ? -2.646 -12.835 16.699 1.00 69.00 96 CYS A C 1
ATOM 737 O O . CYS A 1 96 ? -2.401 -12.485 17.853 1.00 69.00 96 CYS A O 1
ATOM 739 N N . SER A 1 97 ? -2.351 -14.053 16.256 1.00 68.19 97 SER A N 1
ATOM 740 C CA . SER A 1 97 ? -1.421 -14.915 16.981 1.00 68.19 97 SER A CA 1
ATOM 741 C C . SER A 1 97 ? -0.023 -14.306 16.928 1.00 68.19 97 SER A C 1
ATOM 743 O O . SER A 1 97 ? 0.371 -13.787 15.885 1.00 68.19 97 SER A O 1
ATOM 745 N N . GLU A 1 98 ? 0.736 -14.406 18.018 1.00 68.06 98 GLU A N 1
ATOM 746 C CA . GLU A 1 98 ? 2.137 -13.988 18.031 1.00 68.06 98 GLU A CA 1
ATOM 747 C C . GLU A 1 98 ? 2.912 -14.722 16.927 1.00 68.06 98 GLU A C 1
ATOM 749 O O . GLU A 1 98 ? 2.881 -15.951 16.808 1.00 68.06 98 GLU A O 1
ATOM 754 N N . VAL A 1 99 ? 3.557 -13.942 16.069 1.00 66.25 99 VAL A N 1
ATOM 755 C CA . VAL A 1 99 ? 4.212 -14.431 14.860 1.00 66.25 99 VAL A CA 1
ATO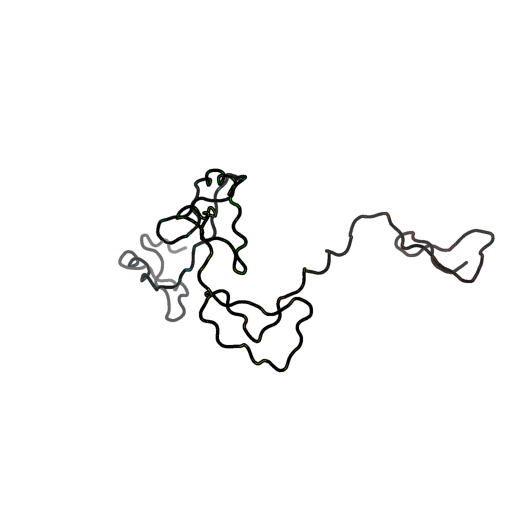M 756 C C . VAL A 1 99 ? 5.611 -14.899 15.241 1.00 66.25 99 VAL A C 1
ATOM 758 O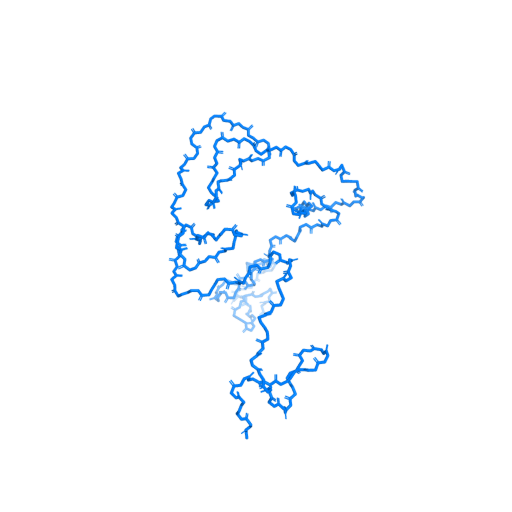 O . VAL A 1 99 ? 6.551 -14.113 15.306 1.00 66.25 99 VAL A O 1
ATOM 761 N N . MET A 1 100 ? 5.750 -16.192 15.542 1.00 72.75 100 MET A N 1
ATOM 762 C CA . MET A 1 100 ? 7.042 -16.807 15.861 1.00 72.75 100 MET A CA 1
ATOM 763 C C . MET A 1 100 ? 7.751 -17.271 14.582 1.00 72.75 100 MET A C 1
ATOM 765 O O . MET A 1 100 ? 7.578 -18.410 14.148 1.00 72.75 100 MET A O 1
ATOM 769 N N . CYS A 1 101 ? 8.547 -16.391 13.972 1.00 81.81 101 CYS A N 1
ATOM 770 C CA . CYS A 1 101 ? 9.421 -16.732 12.845 1.00 81.81 101 CYS A CA 1
ATOM 771 C C . CYS A 1 101 ? 10.892 -16.527 13.237 1.00 81.81 101 CYS A C 1
ATOM 773 O O . CYS A 1 101 ? 11.263 -15.448 13.692 1.00 81.81 101 CYS A O 1
ATOM 775 N N . ASP A 1 102 ? 11.754 -17.508 12.964 1.00 84.31 102 ASP A N 1
ATOM 776 C CA . ASP A 1 102 ? 13.206 -17.411 13.194 1.00 84.31 102 ASP A CA 1
ATOM 777 C C . ASP A 1 102 ? 13.922 -16.667 12.047 1.00 84.31 102 ASP A C 1
ATOM 779 O O . ASP A 1 102 ? 14.872 -17.167 11.440 1.00 84.31 102 ASP A O 1
ATOM 783 N N . MET A 1 103 ? 13.439 -15.477 11.680 1.00 85.62 103 MET A N 1
ATOM 784 C CA . MET A 1 103 ? 14.027 -14.672 10.605 1.00 85.62 103 MET A CA 1
ATOM 785 C C . MET A 1 103 ? 13.969 -13.176 10.908 1.00 85.62 103 MET A C 1
ATOM 787 O O . MET A 1 103 ? 13.041 -12.692 11.547 1.00 85.62 103 MET A O 1
ATOM 791 N N . TYR A 1 104 ? 14.959 -12.436 10.413 1.00 87.88 104 TYR A N 1
ATOM 792 C CA . TYR A 1 104 ? 15.012 -10.981 10.517 1.00 87.88 104 TYR A CA 1
ATOM 793 C C . TYR A 1 104 ? 14.693 -10.344 9.163 1.00 87.88 104 TYR A C 1
ATOM 795 O O . TYR A 1 104 ? 15.331 -10.665 8.160 1.00 87.88 104 TYR A O 1
ATOM 803 N N . CYS A 1 105 ? 13.734 -9.418 9.145 1.00 86.75 105 CYS A N 1
ATOM 804 C CA . CYS A 1 105 ? 13.366 -8.649 7.961 1.00 86.75 105 CYS A CA 1
ATOM 805 C C . CYS A 1 105 ? 13.758 -7.179 8.144 1.00 86.75 105 CYS A C 1
ATOM 807 O O . CYS A 1 105 ? 13.181 -6.487 8.977 1.00 86.75 105 CYS A O 1
ATOM 809 N N . GLU A 1 106 ? 14.691 -6.681 7.327 1.00 87.12 106 GLU A N 1
ATOM 810 C CA . GLU A 1 106 ? 15.189 -5.294 7.393 1.00 87.12 106 GLU A CA 1
ATOM 811 C C . GLU A 1 106 ? 14.079 -4.241 7.216 1.00 87.12 106 GLU A C 1
ATOM 813 O O . GLU A 1 106 ? 14.113 -3.186 7.844 1.00 87.12 106 GLU A O 1
ATOM 818 N N . HIS A 1 107 ? 13.060 -4.547 6.407 1.00 85.06 107 HIS A N 1
ATOM 819 C CA . HIS A 1 107 ? 11.902 -3.678 6.160 1.00 85.06 107 HIS A CA 1
ATOM 820 C C . HIS A 1 107 ? 10.623 -4.145 6.879 1.00 85.06 107 HIS A C 1
ATOM 822 O O . HIS A 1 107 ? 9.526 -3.698 6.544 1.00 85.06 107 HIS A O 1
ATOM 828 N N . GLY A 1 108 ? 10.754 -5.043 7.859 1.00 86.69 108 GLY A N 1
ATOM 829 C CA . GLY A 1 108 ? 9.633 -5.636 8.588 1.00 86.69 108 GLY A CA 1
ATOM 830 C C . GLY A 1 108 ? 8.914 -6.767 7.842 1.00 86.69 108 GLY A C 1
ATOM 831 O O . GLY A 1 108 ? 9.239 -7.110 6.700 1.00 86.69 108 GLY A O 1
ATOM 832 N N . PHE A 1 109 ? 7.936 -7.364 8.523 1.00 88.06 109 PHE A N 1
ATOM 833 C CA . PHE A 1 109 ? 7.124 -8.469 8.015 1.00 88.06 109 PHE A CA 1
ATOM 834 C C . PHE A 1 109 ? 5.937 -7.972 7.193 1.00 88.06 109 PHE A C 1
ATOM 836 O O . PHE A 1 109 ? 5.362 -6.911 7.451 1.00 88.06 109 PHE A O 1
ATOM 843 N N . GLU A 1 110 ? 5.581 -8.724 6.160 1.00 88.50 110 GLU A N 1
ATOM 844 C CA . GLU A 1 110 ? 4.341 -8.519 5.426 1.00 88.50 110 GLU A CA 1
ATOM 845 C C . GLU A 1 110 ? 3.134 -8.780 6.320 1.00 88.50 110 GLU A C 1
ATOM 847 O O . GLU A 1 110 ? 3.233 -9.513 7.301 1.00 88.50 110 GLU A O 1
ATOM 852 N N . LYS A 1 111 ? 2.002 -8.174 5.963 1.00 83.06 111 LYS A N 1
ATOM 853 C CA . LYS A 1 111 ? 0.742 -8.320 6.682 1.00 83.06 111 LYS A CA 1
ATOM 854 C C . LYS A 1 111 ? -0.282 -9.071 5.840 1.00 83.06 111 LYS A C 1
ATOM 856 O O . LYS A 1 111 ? -0.276 -8.952 4.613 1.00 83.06 111 LYS A O 1
ATOM 861 N N . ASP A 1 112 ? -1.137 -9.849 6.490 1.00 78.25 112 ASP A N 1
ATOM 862 C CA . ASP A 1 112 ? -2.278 -10.503 5.858 1.00 78.25 112 ASP A CA 1
ATOM 863 C C . ASP A 1 112 ? -3.483 -9.549 5.701 1.00 78.25 112 ASP A C 1
ATOM 865 O O . ASP A 1 112 ? -3.402 -8.348 5.961 1.00 78.25 112 ASP A O 1
ATOM 869 N N . ALA A 1 113 ? -4.626 -10.078 5.253 1.00 75.81 113 ALA A N 1
ATOM 870 C CA . ALA A 1 113 ? -5.852 -9.298 5.064 1.00 75.81 113 ALA A CA 1
ATOM 871 C C . ALA A 1 113 ? -6.463 -8.748 6.371 1.00 75.81 113 ALA A C 1
ATOM 873 O O . ALA A 1 113 ? -7.346 -7.894 6.305 1.00 75.81 113 ALA A O 1
ATOM 874 N N . ASN A 1 114 ? -6.015 -9.239 7.529 1.00 71.25 114 ASN A N 1
ATOM 875 C CA . ASN A 1 114 ? -6.435 -8.796 8.856 1.00 71.25 114 ASN A CA 1
ATOM 876 C C . ASN A 1 114 ? -5.375 -7.904 9.520 1.00 71.25 114 ASN A C 1
ATOM 878 O O . ASN A 1 114 ? -5.462 -7.651 10.716 1.00 71.25 114 ASN A O 1
ATOM 882 N N . ASP A 1 115 ? -4.381 -7.434 8.760 1.00 73.81 115 ASP A N 1
ATOM 883 C CA . ASP A 1 115 ? -3.268 -6.617 9.251 1.00 73.81 115 ASP A CA 1
ATOM 884 C C . ASP A 1 115 ? -2.321 -7.355 10.229 1.00 73.81 115 ASP A C 1
ATOM 886 O O . ASP A 1 115 ? -1.494 -6.737 10.911 1.00 73.81 115 ASP A O 1
ATOM 890 N N . CYS A 1 116 ? -2.377 -8.691 10.267 1.00 82.56 116 CYS A N 1
ATOM 891 C CA . CYS A 1 116 ? -1.489 -9.519 11.079 1.00 82.56 116 CYS A CA 1
ATOM 892 C C . CYS A 1 116 ? -0.183 -9.803 10.344 1.00 82.56 116 CYS A C 1
ATOM 894 O O . CYS A 1 116 ? -0.196 -10.131 9.158 1.00 82.56 116 CYS A O 1
ATOM 896 N N . ASP A 1 117 ? 0.946 -9.701 11.047 1.00 86.00 117 ASP A N 1
ATOM 897 C CA . ASP A 1 117 ? 2.243 -10.028 10.460 1.00 86.00 117 ASP A CA 1
ATOM 898 C C . ASP A 1 117 ? 2.288 -11.515 10.051 1.00 86.00 117 ASP A C 1
ATOM 900 O O . ASP A 1 117 ? 1.697 -12.388 10.686 1.00 86.00 117 ASP A O 1
ATOM 904 N N . ILE A 1 118 ? 2.982 -11.817 8.961 1.00 87.62 118 ILE A N 1
ATOM 905 C CA . ILE A 1 118 ? 3.211 -13.185 8.483 1.00 87.62 118 ILE A CA 1
ATOM 906 C C . ILE A 1 118 ? 4.710 -13.419 8.301 1.00 87.62 118 ILE A C 1
ATOM 908 O O . ILE A 1 118 ? 5.462 -12.466 8.112 1.00 87.62 118 ILE A O 1
ATOM 912 N N . CYS A 1 119 ? 5.161 -14.680 8.306 1.00 89.31 119 CYS A N 1
ATOM 913 C CA . CYS A 1 119 ? 6.573 -15.051 8.103 1.00 89.31 119 CYS A CA 1
ATOM 914 C C . CYS A 1 119 ? 7.061 -14.816 6.655 1.00 89.31 119 CYS A C 1
ATOM 916 O O . CYS A 1 119 ? 7.500 -15.741 5.970 1.00 89.31 119 CYS A O 1
ATOM 918 N N . ARG A 1 120 ? 6.959 -13.580 6.160 1.00 88.81 120 ARG A N 1
ATOM 919 C CA . ARG A 1 120 ? 7.429 -13.128 4.851 1.00 88.81 120 ARG A CA 1
ATOM 920 C C . ARG A 1 120 ? 7.935 -11.692 4.977 1.00 88.81 120 ARG A C 1
ATOM 922 O O . ARG A 1 120 ? 7.264 -10.864 5.581 1.00 88.81 120 ARG A O 1
ATOM 929 N N . CYS A 1 121 ? 9.116 -11.392 4.439 1.00 89.19 121 CYS A N 1
ATOM 930 C CA . CYS A 1 121 ? 9.677 -10.041 4.516 1.00 89.19 121 CYS A CA 1
ATOM 931 C C . CYS A 1 121 ? 9.053 -9.115 3.479 1.00 89.19 121 CYS A C 1
ATOM 933 O O . CYS A 1 121 ? 8.929 -9.495 2.315 1.00 89.19 121 CYS A O 1
ATOM 935 N N . ARG A 1 122 ? 8.768 -7.867 3.871 1.00 88.69 122 ARG A N 1
ATOM 936 C CA . ARG A 1 122 ? 8.380 -6.833 2.909 1.00 88.69 122 ARG A CA 1
ATOM 937 C C . ARG A 1 122 ? 9.495 -6.639 1.892 1.00 88.69 122 ARG A C 1
ATOM 939 O O . ARG A 1 122 ? 10.673 -6.556 2.247 1.00 88.69 122 ARG A O 1
ATOM 946 N N . SER A 1 123 ? 9.105 -6.517 0.627 1.00 80.81 123 SER A N 1
ATOM 947 C CA . SER A 1 123 ? 10.019 -6.023 -0.397 1.00 80.81 123 SER A CA 1
ATOM 948 C C . SER A 1 123 ? 10.419 -4.600 -0.018 1.00 80.81 123 SER A C 1
ATOM 950 O O . SER A 1 123 ? 9.554 -3.754 0.213 1.00 80.81 123 SER A O 1
ATOM 952 N N . GLY A 1 124 ? 11.724 -4.350 0.089 1.00 71.50 124 GLY A N 1
ATOM 953 C CA . GLY A 1 124 ? 12.233 -2.999 0.290 1.00 71.50 124 GLY A CA 1
ATOM 954 C C . GLY A 1 124 ? 11.803 -2.063 -0.838 1.00 71.50 124 GLY A C 1
ATOM 955 O O . GLY A 1 124 ? 11.360 -2.531 -1.895 1.00 71.50 124 GLY A O 1
ATOM 956 N N . PRO A 1 125 ? 11.933 -0.739 -0.644 1.00 68.50 125 PRO A N 1
ATOM 957 C CA . PRO A 1 125 ? 11.739 0.201 -1.737 1.00 68.50 125 PRO A CA 1
ATOM 958 C C . PRO A 1 125 ? 12.591 -0.253 -2.921 1.00 68.50 125 PRO A C 1
ATOM 960 O O . PRO A 1 125 ? 13.769 -0.584 -2.751 1.00 68.50 125 PRO A O 1
ATOM 963 N N . ALA A 1 126 ? 11.975 -0.317 -4.105 1.00 56.81 126 ALA A N 1
ATOM 964 C CA . ALA A 1 126 ? 12.692 -0.676 -5.317 1.00 56.81 126 ALA A CA 1
ATOM 965 C C . ALA A 1 126 ? 13.965 0.181 -5.393 1.00 56.81 126 ALA A C 1
ATOM 967 O O . ALA A 1 126 ? 13.891 1.386 -5.112 1.00 56.81 126 ALA A O 1
ATOM 968 N N . PRO A 1 127 ? 15.128 -0.410 -5.730 1.00 61.09 127 PRO A N 1
ATOM 969 C CA . PRO A 1 127 ? 16.331 0.381 -5.909 1.00 61.09 127 PRO A CA 1
ATOM 970 C C . PRO A 1 127 ? 16.004 1.521 -6.879 1.00 61.09 127 PRO A C 1
ATOM 972 O O . PRO A 1 127 ? 15.263 1.293 -7.845 1.00 61.09 127 PRO A O 1
ATOM 975 N N . PRO A 1 128 ? 16.494 2.748 -6.617 1.00 54.38 128 PRO A N 1
ATOM 976 C CA . PRO A 1 128 ? 16.224 3.867 -7.501 1.00 54.38 128 PRO A CA 1
ATOM 977 C C . PRO A 1 128 ? 16.584 3.446 -8.929 1.00 54.38 128 PRO A C 1
ATOM 979 O O . PRO A 1 128 ? 17.599 2.758 -9.113 1.00 54.38 128 PRO A O 1
ATOM 982 N N . PRO A 1 129 ? 15.763 3.809 -9.933 1.00 51.44 129 PRO A N 1
ATOM 983 C CA . PRO A 1 129 ? 16.086 3.485 -11.311 1.00 51.44 129 PRO A CA 1
ATOM 984 C C . PRO A 1 129 ? 17.519 3.957 -11.589 1.00 51.44 129 PRO A C 1
ATOM 986 O O . PRO A 1 129 ? 17.907 5.025 -11.093 1.00 51.44 129 PRO A O 1
ATOM 989 N N . PRO A 1 130 ? 18.331 3.177 -12.328 1.00 59.50 130 PRO A N 1
ATOM 990 C CA . PRO A 1 130 ? 19.672 3.612 -12.683 1.00 59.50 130 PRO A CA 1
ATOM 991 C C . PRO A 1 130 ? 19.559 5.009 -13.293 1.00 59.50 130 PRO A C 1
ATOM 993 O O . PRO A 1 130 ? 18.794 5.212 -14.235 1.00 59.50 130 PRO A O 1
ATOM 996 N N . ARG A 1 131 ? 20.249 5.992 -12.700 1.00 59.94 131 ARG A N 1
ATOM 997 C CA . ARG A 1 131 ? 20.199 7.385 -13.155 1.00 59.94 131 ARG A CA 1
ATOM 998 C C . ARG A 1 131 ? 20.731 7.417 -14.589 1.00 59.94 131 ARG A C 1
ATOM 1000 O O . ARG A 1 131 ? 21.936 7.340 -14.799 1.00 59.94 131 ARG A O 1
ATOM 1007 N N . THR A 1 132 ? 19.837 7.499 -15.570 1.00 62.47 132 THR A N 1
ATOM 1008 C CA . THR A 1 132 ? 20.181 7.675 -16.989 1.00 62.47 132 THR A CA 1
ATOM 1009 C C . THR A 1 132 ? 20.245 9.148 -17.382 1.00 62.47 132 THR A C 1
ATOM 1011 O O . THR A 1 132 ? 20.220 9.457 -18.572 1.00 62.47 132 THR A O 1
ATOM 1014 N N . ASP A 1 133 ? 20.305 10.066 -16.411 1.00 62.50 133 ASP A N 1
ATOM 1015 C CA . ASP A 1 133 ? 20.490 11.477 -16.721 1.00 62.50 133 ASP A CA 1
ATOM 1016 C C . ASP A 1 133 ? 21.965 11.764 -17.017 1.00 62.50 133 ASP A C 1
ATOM 1018 O O . ASP A 1 133 ? 22.887 11.464 -16.254 1.00 62.50 133 ASP A O 1
ATOM 1022 N N . ASN A 1 134 ? 22.168 12.277 -18.216 1.00 68.75 134 ASN A N 1
ATOM 1023 C CA . ASN A 1 134 ? 23.425 12.351 -18.915 1.00 68.75 134 ASN A CA 1
ATOM 1024 C C . ASN A 1 134 ? 24.094 13.686 -18.573 1.00 68.75 134 ASN A C 1
ATOM 1026 O O . ASN A 1 134 ? 23.788 14.684 -19.225 1.00 68.75 134 ASN A O 1
ATOM 1030 N N . ARG A 1 135 ? 24.981 13.691 -17.558 1.00 61.38 135 ARG A N 1
ATOM 1031 C CA . ARG A 1 135 ? 26.192 14.552 -17.428 1.00 61.38 135 ARG A CA 1
ATOM 1032 C C . ARG A 1 135 ? 26.909 14.508 -16.072 1.00 61.38 135 ARG A C 1
ATOM 1034 O O . ARG A 1 135 ? 27.859 15.262 -15.887 1.00 61.38 135 ARG A O 1
ATOM 1041 N N . GLU A 1 136 ? 26.539 13.646 -15.133 1.00 67.38 136 GLU A N 1
ATOM 1042 C CA . GLU A 1 136 ? 27.319 13.520 -13.895 1.00 67.38 136 GLU A CA 1
ATOM 1043 C C . GLU A 1 136 ? 28.306 12.359 -13.995 1.00 67.38 136 GLU A C 1
ATOM 1045 O O . GLU A 1 136 ? 27.983 11.200 -13.734 1.00 67.38 136 GLU A O 1
ATOM 1050 N N . CYS A 1 137 ? 29.540 12.681 -14.382 1.00 72.25 137 CYS A N 1
ATOM 1051 C CA . CYS A 1 137 ? 30.655 11.770 -14.178 1.00 72.25 137 CYS A CA 1
ATOM 1052 C C . CYS A 1 137 ? 30.864 11.557 -12.670 1.00 72.25 137 CYS A C 1
ATOM 1054 O O . CYS A 1 137 ? 30.835 12.531 -11.911 1.00 72.25 137 CYS A O 1
ATOM 1056 N N . PRO A 1 138 ? 31.083 10.313 -12.211 1.00 73.88 138 PRO A N 1
ATOM 1057 C CA . PRO A 1 138 ? 31.406 10.070 -10.814 1.00 73.88 138 PRO A CA 1
ATOM 1058 C C . PRO A 1 138 ? 32.690 10.827 -10.429 1.00 73.88 138 PRO A C 1
ATOM 1060 O O . PRO A 1 138 ? 33.603 10.938 -11.251 1.00 73.88 138 PRO A O 1
ATOM 1063 N N . PRO A 1 139 ? 32.787 11.351 -9.194 1.00 71.88 139 PRO A N 1
ATOM 1064 C CA . PRO A 1 139 ? 33.950 12.111 -8.758 1.00 71.88 139 PRO A CA 1
ATOM 1065 C C . PRO A 1 139 ? 35.206 11.237 -8.785 1.00 71.88 139 PRO A C 1
ATOM 1067 O O . PRO A 1 139 ? 35.302 10.219 -8.096 1.00 71.88 139 PRO A O 1
ATOM 1070 N N . VAL A 1 140 ? 36.184 11.662 -9.578 1.00 71.69 140 VAL A N 1
ATOM 1071 C CA . VAL A 1 140 ? 37.425 10.929 -9.816 1.00 71.69 140 VAL A CA 1
ATOM 1072 C C . VAL A 1 140 ? 38.385 11.143 -8.646 1.00 71.69 140 VAL A C 1
ATOM 1074 O O . VAL A 1 140 ? 38.834 12.257 -8.385 1.00 71.69 140 VAL A O 1
ATOM 1077 N N . ARG A 1 141 ? 38.689 10.071 -7.905 1.00 81.25 141 ARG A N 1
ATOM 1078 C CA . ARG A 1 141 ? 39.601 10.082 -6.746 1.00 81.25 141 ARG A CA 1
ATOM 1079 C C . ARG A 1 141 ? 40.859 9.270 -7.044 1.00 81.25 141 ARG A C 1
ATOM 1081 O O . ARG A 1 141 ? 40.991 8.131 -6.601 1.00 81.25 141 ARG A O 1
ATOM 1088 N N . CYS A 1 142 ? 41.778 9.852 -7.804 1.00 83.38 142 CYS A N 1
ATOM 1089 C CA . CYS A 1 142 ? 43.038 9.205 -8.165 1.00 83.38 142 CYS A CA 1
ATOM 1090 C C . CYS A 1 142 ? 44.159 9.546 -7.183 1.00 83.38 142 CYS A C 1
ATOM 1092 O O . CYS A 1 142 ? 44.177 10.614 -6.579 1.00 83.38 142 CYS A O 1
ATOM 1094 N N . ARG A 1 143 ? 45.127 8.635 -7.051 1.00 88.69 143 ARG A N 1
ATOM 1095 C CA . ARG A 1 143 ? 46.322 8.831 -6.211 1.00 88.69 143 ARG A CA 1
ATOM 1096 C C . ARG A 1 143 ? 47.472 9.552 -6.924 1.00 88.69 143 ARG A C 1
ATOM 1098 O O . ARG A 1 143 ? 48.480 9.832 -6.289 1.00 88.69 143 ARG A O 1
ATOM 1105 N N . GLN A 1 144 ? 47.336 9.812 -8.222 1.00 84.88 144 GLN A N 1
ATOM 1106 C CA . GLN A 1 144 ? 48.360 10.433 -9.066 1.00 84.88 144 GLN A CA 1
ATOM 1107 C C . GLN A 1 144 ? 47.872 11.772 -9.632 1.00 84.88 144 GLN A C 1
ATOM 1109 O O . GLN A 1 144 ? 46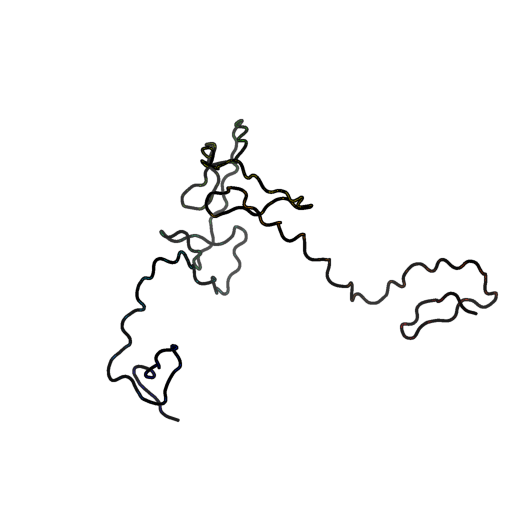.692 12.095 -9.521 1.00 84.88 144 GLN A O 1
ATOM 1114 N N . TYR A 1 145 ? 48.779 12.551 -10.218 1.00 87.88 145 TYR A N 1
ATOM 1115 C CA . TYR A 1 145 ? 48.488 13.826 -10.874 1.00 87.88 145 TYR A CA 1
ATOM 1116 C C . TYR A 1 145 ? 48.992 13.779 -12.321 1.00 87.88 145 TYR A C 1
ATOM 1118 O O . TYR A 1 145 ? 50.107 13.318 -12.556 1.00 87.88 145 TYR A O 1
ATOM 1126 N N . CYS A 1 146 ? 48.182 14.254 -13.270 1.00 87.00 146 CYS A N 1
ATOM 1127 C CA . CYS A 1 146 ? 48.542 14.349 -14.685 1.00 87.00 146 CYS A CA 1
ATOM 1128 C C . CYS A 1 146 ? 48.716 15.822 -15.082 1.00 87.00 146 CYS A C 1
ATOM 1130 O O . CYS A 1 146 ? 47.771 16.604 -14.979 1.00 87.00 146 CYS A O 1
ATOM 1132 N N . GLU A 1 147 ? 49.897 16.196 -15.584 1.00 88.56 147 GLU A N 1
ATOM 1133 C CA . GLU A 1 147 ? 50.229 17.586 -15.954 1.00 88.56 147 GLU A CA 1
ATOM 1134 C C . GLU A 1 147 ? 49.375 18.142 -17.108 1.00 88.56 147 GLU A C 1
ATOM 1136 O O . GLU A 1 147 ? 49.155 19.348 -17.190 1.00 88.56 147 GLU A O 1
ATOM 1141 N N . HIS A 1 148 ? 48.848 17.267 -17.971 1.00 88.00 148 HIS A N 1
ATOM 1142 C CA . HIS A 1 148 ? 48.007 17.626 -19.120 1.00 88.00 148 HIS A CA 1
ATOM 1143 C C . HIS A 1 148 ? 46.530 17.227 -18.953 1.00 88.00 148 HIS A C 1
ATOM 1145 O O . HIS A 1 148 ? 45.771 17.245 -19.921 1.00 88.00 148 HIS A O 1
ATOM 1151 N N . GLY A 1 149 ? 46.110 16.898 -17.728 1.00 81.88 149 GLY A N 1
ATOM 1152 C CA . GLY A 1 149 ? 44.762 16.405 -17.440 1.00 81.88 149 GLY A CA 1
ATOM 1153 C C . GLY A 1 149 ? 44.607 14.893 -17.634 1.00 81.88 149 GLY A C 1
ATOM 1154 O O . GLY A 1 149 ? 45.557 14.188 -17.970 1.00 81.88 149 GLY A O 1
ATOM 1155 N N . TRP A 1 150 ? 43.402 14.397 -17.356 1.00 87.94 150 TRP A N 1
ATOM 1156 C CA . TRP A 1 150 ? 43.075 12.970 -17.315 1.00 87.94 150 TRP A CA 1
ATOM 1157 C C . TRP A 1 150 ? 42.528 12.461 -18.652 1.00 87.94 150 TRP A C 1
ATOM 1159 O O . TRP A 1 150 ? 41.784 13.166 -19.341 1.00 87.94 150 TRP A O 1
ATOM 1169 N N . LYS A 1 151 ? 42.841 11.208 -18.996 1.00 91.31 151 LYS A N 1
ATOM 1170 C CA . LYS A 1 151 ? 42.164 10.488 -20.082 1.00 91.31 151 LYS A CA 1
ATOM 1171 C C . LYS A 1 151 ? 40.679 10.331 -19.777 1.00 91.31 151 LYS A C 1
ATOM 1173 O O . LYS A 1 151 ? 40.270 10.308 -18.618 1.00 91.31 151 LYS A O 1
ATOM 1178 N N . LYS A 1 152 ? 39.880 10.188 -20.835 1.00 85.94 152 LYS A N 1
ATOM 1179 C CA . LYS A 1 152 ? 38.425 10.025 -20.762 1.00 85.94 152 LYS A CA 1
ATOM 1180 C C . LYS A 1 152 ? 37.996 8.634 -21.219 1.00 85.94 152 LYS A C 1
ATOM 1182 O O . LYS A 1 152 ? 38.571 8.094 -22.162 1.00 85.94 152 LYS A O 1
ATOM 1187 N N . ASP A 1 153 ? 36.973 8.076 -20.577 1.00 80.31 153 ASP A N 1
ATOM 1188 C CA . ASP A 1 153 ? 36.315 6.846 -21.022 1.00 80.31 153 ASP A CA 1
ATOM 1189 C C . ASP A 1 153 ? 35.436 7.083 -22.271 1.00 80.31 153 ASP A C 1
ATOM 1191 O O . ASP A 1 153 ? 35.278 8.207 -22.753 1.00 80.31 153 ASP A O 1
ATOM 1195 N N . ALA A 1 154 ? 34.816 6.019 -22.793 1.00 80.06 154 ALA A N 1
ATOM 1196 C CA . ALA A 1 154 ? 33.923 6.086 -23.958 1.00 80.06 154 ALA A CA 1
ATOM 1197 C C . ALA A 1 154 ? 32.680 6.983 -23.754 1.00 80.06 154 ALA A C 1
ATOM 1199 O O . ALA A 1 154 ? 31.970 7.279 -24.714 1.00 80.06 154 ALA A O 1
ATOM 1200 N N . ARG A 1 155 ? 32.410 7.412 -22.515 1.00 76.69 155 ARG A N 1
ATOM 1201 C CA . ARG A 1 155 ? 31.318 8.320 -22.140 1.00 76.69 155 ARG A CA 1
ATOM 1202 C C . ARG A 1 155 ? 31.814 9.749 -21.893 1.00 76.69 155 ARG A C 1
ATOM 1204 O O . ARG A 1 155 ? 31.009 10.623 -21.589 1.00 76.69 155 ARG A O 1
ATOM 1211 N N . GLY A 1 156 ? 33.116 10.004 -22.037 1.00 75.44 156 GLY A N 1
ATOM 1212 C CA . GLY A 1 156 ? 33.729 11.316 -21.842 1.00 75.44 156 GLY A CA 1
ATOM 1213 C C . GLY A 1 156 ? 34.106 11.640 -20.392 1.00 75.44 156 GLY A C 1
ATOM 1214 O O . GLY A 1 156 ? 34.459 12.792 -20.117 1.00 75.44 156 GLY A O 1
ATOM 1215 N N . CYS A 1 157 ? 34.051 10.664 -19.480 1.00 85.75 157 CYS A N 1
ATOM 1216 C CA . CYS A 1 157 ? 34.371 10.850 -18.066 1.00 85.75 157 CYS A CA 1
ATOM 1217 C C . CYS A 1 157 ? 35.843 10.596 -17.771 1.00 85.75 157 CYS A C 1
ATOM 1219 O O . CYS A 1 157 ? 36.420 9.641 -18.284 1.00 85.75 157 CYS A O 1
ATOM 1221 N N . ASP A 1 158 ? 36.428 11.435 -16.920 1.00 87.31 158 ASP A N 1
ATOM 1222 C CA . ASP A 1 158 ? 37.835 11.346 -16.542 1.00 87.31 158 ASP A CA 1
ATOM 1223 C C . ASP A 1 158 ? 38.118 10.011 -15.814 1.00 87.31 158 ASP A C 1
ATOM 1225 O O . ASP A 1 158 ? 37.333 9.555 -14.980 1.00 87.31 158 ASP A O 1
ATOM 1229 N N . ILE A 1 159 ? 39.235 9.364 -16.144 1.00 87.88 159 ILE A N 1
ATOM 1230 C CA . ILE A 1 159 ? 39.706 8.113 -15.530 1.00 87.88 159 ILE A CA 1
ATOM 1231 C C . ILE A 1 159 ? 41.114 8.306 -14.968 1.00 87.88 159 ILE A C 1
ATOM 1233 O O . ILE A 1 159 ? 41.814 9.229 -15.371 1.00 87.88 159 ILE A O 1
ATOM 1237 N N . CYS A 1 160 ? 41.549 7.437 -14.046 1.00 90.19 160 CYS A N 1
ATOM 1238 C CA . CYS A 1 160 ? 42.857 7.532 -13.380 1.00 90.19 160 CYS A CA 1
ATOM 1239 C C . CYS A 1 160 ? 44.053 7.155 -14.273 1.00 90.19 160 CYS A C 1
ATOM 1241 O O . CYS A 1 160 ? 44.940 6.418 -13.849 1.00 90.19 160 CYS A O 1
ATOM 1243 N N . GLU A 1 161 ? 44.088 7.681 -15.493 1.00 88.19 161 GLU A N 1
ATOM 1244 C CA . GLU A 1 161 ? 45.158 7.508 -16.464 1.00 88.19 161 GLU A CA 1
ATOM 1245 C C . GLU A 1 161 ? 45.533 8.853 -17.095 1.00 88.19 161 GLU A C 1
ATOM 1247 O O . GLU A 1 161 ? 44.662 9.662 -17.426 1.00 88.19 161 GLU A O 1
ATOM 1252 N N . CYS A 1 162 ? 46.838 9.055 -17.283 1.00 86.19 162 CYS A N 1
ATOM 1253 C CA . CYS A 1 162 ? 47.384 9.983 -18.267 1.00 86.19 162 CYS A CA 1
ATOM 1254 C C . CYS A 1 162 ? 47.676 9.165 -19.547 1.00 86.19 162 CYS A C 1
ATOM 1256 O O . CYS A 1 162 ? 47.564 9.706 -20.656 1.00 86.19 162 CYS A O 1
#

Sequence (162 aa):
MLHCEHGFESDANGCDVCRCRSRPAPPPPITDNRECSPVRCRQYCEHGWKKDARGCDICECAEPCPEVMCMLHCEHGFESDSNGCDVCRCREQPACSEVMCDMYCEHGFEKDANDCDICRCRSGPAPPPPRTDNRECPPVRCRQYCEHGWKKDARGCDICEC

Radius of gyration: 28.48 Å; chains: 1; bounding box: 77×45×61 Å

pLDDT: mean 79.04, std 10.55, range [47.62, 91.31]

InterPro domains:
  IPR004094 Antistasin-like domain [PF02822] (2-20)
  IPR004094 Antistasin-like domain [PF02822] (36-61)
  IPR004094 Antistasin-like domain [PF02822] (65-90)
  IPR004094 Antistasin-like domain [PF02822] (96-121)
  IPR004094 Antistasin-like domain [PF02822] (137-162)
  IPR004094 Antistasin-like domain [PS51252] (36-61)
  IPR004094 Antistasin-like domain [PS51252] (65-90)
  IPR004094 Antistasin-like domain [PS51252] (96-121)
  IPR004094 Antistasin-like domain [PS51252] (137-162)
  IPR011061 Hirudin/antistatin [SSF57262] (2-24)
  IPR011061 Hirudin/antistatin [SSF57262] (30-65)
  IPR011061 Hirudin/antistatin [SSF57262] (64-94)
  IPR011061 Hirudin/antistatin [SSF57262] (93-125)
  IPR011061 Hirudin/antistatin [SSF57262] (135-162)
  IPR052624 Cysteine-rich motor neuron 1 [PTHR46439] (2-103)

Organism: Capitella teleta (NCBI:txid283909)

Foldseek 3Di:
DDDEPQAADADPVRHGDPHHDPDHDDDPPPDPDLDADPEDDPDDAPQAFFADPSRHGYPHHQDDADPAPDDDDAPQAADADNRRHGYPHHDDDQPEDDEDDPDDAPQAADADPSRYGYNHHDDDDDDPDDPPDQDDADDEDEPDDDPVAADADPSRHGYNHD